Protein AF-A0A9E7FWQ5-F1 (afdb_monomer_lite)

InterPro domains:
  IPR011989 Armadillo-like helical [G3DSA:1.25.10.10] (9-94)
  IPR013535 PUL domain [PF08324] (10-90)

Secondary structure (DSSP, 8-state):
---S--TTHHHHHHHHHT-HHHHHHHHHHHHHHHH-TTS-HHHHHHHHHHHHHHHHHSS-HHHHHHTTHHHHHHHHHTSSSHHHHHHHHHHHHHHHTT-

Organism: NCBI:txid320322

Sequence (99 aa):
MESGNGTVFYAVLLIEAKDREGQAQVLSAALEIAEDGNQDVDG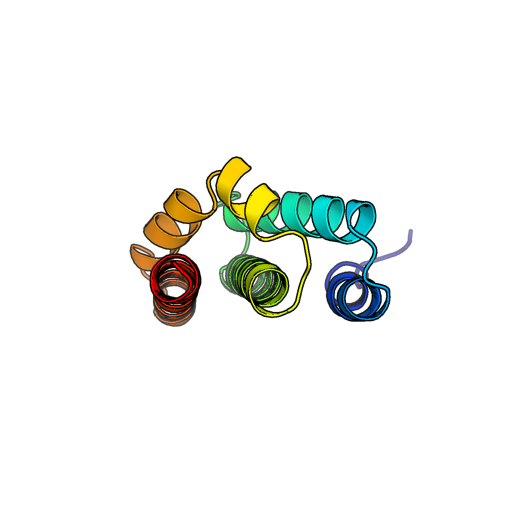RFRALVAVGTLMLKGVVKSIAIDFDVVNIAKDAKGSKESKVAEVGADIELVINNNC

Radius of gyration: 12.86 Å; chains: 1; bounding box: 29×40×31 Å

Structure (mmCIF, N/CA/C/O backbone):
data_AF-A0A9E7FWQ5-F1
#
_entry.id   AF-A0A9E7FWQ5-F1
#
loop_
_atom_site.group_PDB
_atom_site.id
_atom_site.type_symbol
_atom_site.label_atom_id
_atom_site.label_alt_id
_atom_site.label_comp_id
_atom_site.label_asym_id
_atom_site.label_entity_id
_atom_site.label_seq_id
_atom_site.pdbx_PDB_ins_code
_atom_site.Cartn_x
_atom_site.Cartn_y
_atom_site.Cartn_z
_atom_site.occupancy
_atom_site.B_iso_or_equiv
_atom_site.auth_seq_id
_atom_site.auth_comp_id
_atom_site.auth_asym_id
_atom_site.auth_atom_id
_atom_site.pdbx_PDB_model_num
ATOM 1 N N . MET A 1 1 ? 19.481 25.137 -1.905 1.00 45.00 1 MET A N 1
ATOM 2 C CA . MET A 1 1 ? 18.087 25.314 -1.455 1.00 45.00 1 MET A CA 1
ATOM 3 C C . MET A 1 1 ? 17.207 25.026 -2.655 1.00 45.00 1 MET A C 1
ATOM 5 O O . MET A 1 1 ? 17.026 25.912 -3.474 1.00 45.00 1 MET A O 1
ATOM 9 N N . GLU A 1 2 ? 16.733 23.792 -2.800 1.00 42.03 2 GLU A N 1
ATOM 10 C CA . GLU A 1 2 ? 15.635 23.475 -3.717 1.00 42.03 2 GLU A CA 1
ATOM 11 C C . GLU A 1 2 ? 14.514 22.902 -2.862 1.00 42.03 2 GLU A C 1
ATOM 13 O O . GLU A 1 2 ? 14.557 21.772 -2.381 1.00 42.03 2 GLU A O 1
ATOM 18 N N . SER A 1 3 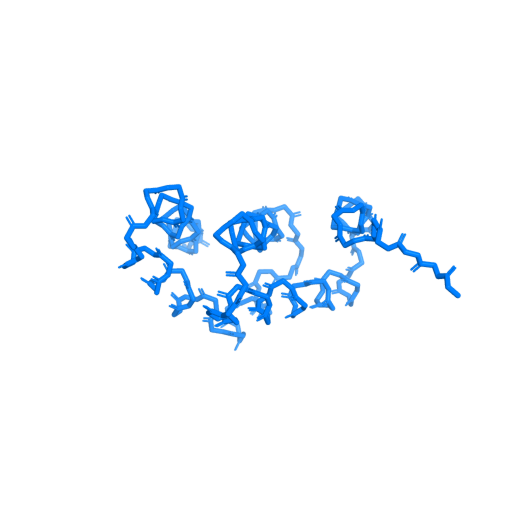? 13.588 23.799 -2.548 1.00 46.03 3 SER A N 1
ATOM 19 C CA . SER A 1 3 ? 12.428 23.545 -1.717 1.00 46.03 3 SER A CA 1
ATOM 20 C C . SER A 1 3 ? 11.405 22.737 -2.507 1.00 46.03 3 SER A C 1
ATOM 22 O O . SER A 1 3 ? 10.960 23.166 -3.566 1.00 46.03 3 SER A O 1
ATOM 24 N N . GLY A 1 4 ? 11.053 21.582 -1.942 1.00 51.25 4 GLY A N 1
ATOM 25 C CA . GLY A 1 4 ? 9.785 20.863 -2.058 1.00 51.25 4 GLY A CA 1
ATOM 26 C C . GLY A 1 4 ? 8.978 21.019 -3.345 1.00 51.25 4 GLY A C 1
ATOM 27 O O . GLY A 1 4 ? 8.276 22.009 -3.503 1.00 51.25 4 GLY A O 1
ATOM 28 N N . ASN A 1 5 ? 9.000 19.984 -4.194 1.00 40.97 5 ASN A N 1
ATOM 29 C CA . ASN A 1 5 ? 7.841 19.472 -4.959 1.00 40.97 5 ASN A CA 1
ATOM 30 C C . ASN A 1 5 ? 8.199 18.228 -5.815 1.00 40.97 5 ASN A C 1
ATOM 32 O O . ASN A 1 5 ? 7.649 18.020 -6.892 1.00 40.97 5 ASN A O 1
ATOM 36 N N . GLY A 1 6 ? 9.140 17.384 -5.372 1.00 44.94 6 GLY A N 1
ATOM 37 C CA . GLY A 1 6 ? 9.661 16.294 -6.208 1.00 44.94 6 GLY A CA 1
ATOM 38 C C . GLY A 1 6 ? 8.839 15.002 -6.199 1.00 44.94 6 GLY A C 1
ATOM 39 O O . GLY A 1 6 ? 8.721 14.343 -7.222 1.00 44.94 6 GLY A O 1
ATOM 40 N N . THR A 1 7 ? 8.249 14.608 -5.073 1.00 50.12 7 THR A N 1
ATOM 41 C CA . THR A 1 7 ? 8.000 13.175 -4.828 1.00 50.12 7 THR A CA 1
ATOM 42 C C . THR A 1 7 ? 6.847 12.562 -5.633 1.00 50.12 7 THR A C 1
ATOM 44 O O . THR A 1 7 ? 6.852 11.364 -5.887 1.00 50.12 7 THR A O 1
ATOM 47 N N . VAL A 1 8 ? 5.871 13.353 -6.096 1.00 49.25 8 VAL A N 1
ATOM 48 C CA . VAL A 1 8 ? 4.663 12.792 -6.745 1.00 49.25 8 VAL A CA 1
ATOM 49 C C . VAL A 1 8 ? 4.740 12.755 -8.272 1.00 49.25 8 VAL A C 1
ATOM 51 O O . VAL A 1 8 ? 4.074 11.930 -8.892 1.00 49.25 8 VAL A O 1
ATOM 54 N N . PHE A 1 9 ? 5.604 13.560 -8.897 1.00 46.50 9 PHE A N 1
ATOM 55 C CA . PHE A 1 9 ? 5.746 13.550 -10.360 1.00 46.50 9 PHE A CA 1
ATOM 56 C C . PHE A 1 9 ? 6.563 12.359 -10.889 1.00 46.50 9 PHE A C 1
ATOM 58 O O . PHE A 1 9 ? 6.385 11.954 -12.038 1.00 46.50 9 PHE A O 1
ATOM 65 N N . TYR A 1 10 ? 7.409 11.747 -10.055 1.00 50.12 10 TYR A N 1
ATOM 66 C CA . TYR A 1 10 ? 8.231 10.606 -10.474 1.00 50.12 10 TYR A CA 1
ATOM 67 C C . TYR A 1 10 ? 7.432 9.310 -10.643 1.00 50.12 10 TYR A C 1
ATOM 69 O O . TYR A 1 10 ? 7.708 8.555 -11.572 1.00 50.12 10 TYR A O 1
ATOM 77 N N . ALA A 1 11 ? 6.409 9.062 -9.818 1.00 49.28 11 ALA A N 1
ATOM 78 C CA . ALA A 1 11 ? 5.652 7.808 -9.880 1.00 49.28 11 ALA A CA 1
ATOM 79 C C . ALA A 1 11 ? 4.924 7.632 -11.227 1.00 49.28 11 ALA A C 1
ATOM 81 O O . ALA A 1 11 ? 4.970 6.557 -11.819 1.00 49.28 11 ALA A O 1
ATOM 82 N N . VAL A 1 12 ? 4.318 8.703 -11.754 1.00 53.16 12 VAL A N 1
ATOM 83 C CA . 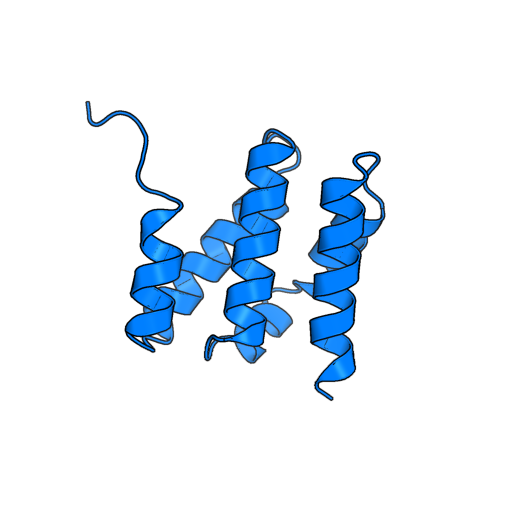VAL A 1 12 ? 3.633 8.693 -13.059 1.00 53.16 12 VAL A CA 1
ATOM 84 C C . VAL A 1 12 ? 4.610 8.502 -14.225 1.00 53.16 12 VAL A C 1
ATOM 86 O O . VAL A 1 12 ? 4.345 7.681 -15.100 1.00 53.16 12 VAL A O 1
ATOM 89 N N . LEU A 1 13 ? 5.755 9.196 -14.224 1.00 53.03 13 LEU A N 1
ATOM 90 C CA . LEU A 1 13 ? 6.766 9.075 -15.286 1.00 53.03 13 LEU A CA 1
ATOM 91 C C . LEU A 1 13 ? 7.393 7.672 -15.334 1.00 53.03 13 LEU A C 1
ATOM 93 O O . LEU A 1 13 ? 7.653 7.142 -16.412 1.00 53.03 13 LEU A O 1
ATOM 97 N N . LEU A 1 14 ? 7.609 7.050 -14.174 1.00 52.03 14 LEU A N 1
ATOM 98 C CA . LEU A 1 14 ? 8.215 5.720 -14.070 1.00 52.03 14 LEU A CA 1
ATOM 99 C C . LEU A 1 14 ? 7.245 4.579 -14.403 1.00 52.03 14 LEU A C 1
ATOM 101 O O . LEU A 1 14 ? 7.672 3.532 -14.899 1.00 52.03 14 LEU A O 1
ATOM 105 N N . ILE A 1 15 ? 5.940 4.773 -14.194 1.00 54.50 15 ILE A N 1
ATOM 106 C CA . ILE A 1 15 ? 4.915 3.847 -14.698 1.00 54.50 15 ILE A CA 1
ATOM 107 C C . ILE A 1 15 ? 4.933 3.824 -16.234 1.00 54.50 15 ILE A C 1
ATOM 109 O O . ILE A 1 15 ? 4.953 2.743 -16.823 1.00 54.50 15 ILE A O 1
ATOM 113 N N . GLU A 1 16 ? 5.020 4.994 -16.871 1.00 53.28 16 GLU A N 1
ATOM 114 C CA . GLU A 1 16 ? 5.092 5.131 -18.333 1.00 53.28 16 GLU A CA 1
ATOM 115 C C . GLU A 1 16 ? 6.399 4.560 -18.916 1.00 53.28 16 GLU A C 1
ATOM 117 O O . GLU A 1 16 ? 6.384 3.929 -19.972 1.00 53.28 16 GLU A O 1
ATOM 122 N N . ALA A 1 17 ? 7.528 4.706 -18.209 1.00 57.00 17 ALA A N 1
ATOM 123 C CA . ALA A 1 17 ? 8.832 4.205 -18.655 1.00 57.00 17 ALA A CA 1
ATOM 124 C C . ALA A 1 17 ? 8.991 2.671 -18.573 1.00 57.00 17 ALA A C 1
ATOM 126 O O . ALA A 1 17 ? 9.958 2.136 -19.111 1.00 57.00 17 ALA A O 1
ATOM 127 N N . LYS A 1 18 ? 8.072 1.955 -17.899 1.00 60.75 18 LYS A N 1
ATOM 128 C CA . LYS A 1 18 ? 8.173 0.508 -17.586 1.00 60.75 18 LYS A CA 1
ATOM 129 C C . LYS A 1 18 ? 9.514 0.083 -16.972 1.00 60.75 18 LYS A C 1
ATOM 131 O O . LYS A 1 18 ? 9.897 -1.085 -17.053 1.00 60.75 18 LYS A O 1
ATOM 136 N N . ASP A 1 19 ? 10.214 1.015 -16.341 1.00 74.38 19 ASP A N 1
ATOM 137 C CA . ASP A 1 19 ? 11.518 0.747 -15.763 1.00 74.38 19 ASP A CA 1
ATOM 138 C C . ASP A 1 19 ? 11.344 0.041 -14.416 1.00 74.38 19 ASP A C 1
ATOM 140 O O . ASP A 1 19 ? 10.822 0.610 -13.455 1.00 74.38 19 ASP A O 1
ATOM 144 N N . ARG A 1 20 ? 11.723 -1.239 -14.359 1.00 76.88 20 ARG A N 1
ATOM 145 C CA . ARG A 1 20 ? 11.514 -2.075 -13.170 1.00 76.88 20 ARG A CA 1
ATOM 146 C C . ARG A 1 20 ? 12.313 -1.563 -11.974 1.00 76.88 20 ARG A C 1
ATOM 148 O O . ARG A 1 20 ? 11.803 -1.591 -10.859 1.00 76.88 20 ARG A O 1
ATOM 155 N N . GLU A 1 21 ? 13.541 -1.109 -12.200 1.00 79.62 21 GLU A N 1
ATOM 156 C CA . GLU A 1 21 ? 14.443 -0.636 -11.147 1.00 79.62 21 GLU A CA 1
ATOM 157 C C . GLU A 1 21 ? 13.983 0.712 -10.585 1.00 79.62 21 GLU A C 1
ATOM 159 O O . GLU A 1 21 ? 13.928 0.894 -9.370 1.00 79.62 21 GLU A O 1
ATOM 164 N N . GLY A 1 22 ? 13.571 1.640 -11.446 1.00 79.94 22 GLY A N 1
ATOM 165 C CA . GLY A 1 22 ? 13.020 2.924 -11.036 1.00 79.94 22 GLY A CA 1
ATOM 166 C C . GLY A 1 22 ? 11.663 2.783 -10.343 1.00 79.94 22 GLY A C 1
ATOM 167 O O . GLY A 1 22 ? 11.427 3.426 -9.321 1.00 79.94 22 GLY A O 1
ATOM 168 N N . GLN A 1 23 ? 10.791 1.888 -10.821 1.00 79.44 23 GLN A N 1
ATOM 169 C CA . GLN A 1 23 ? 9.548 1.566 -10.113 1.00 79.44 23 GLN A CA 1
ATOM 170 C C . GLN A 1 23 ? 9.816 0.924 -8.748 1.00 79.44 23 GLN A C 1
ATOM 172 O O . GLN A 1 23 ? 9.099 1.236 -7.802 1.00 79.44 23 GLN A O 1
ATOM 177 N N . ALA A 1 24 ? 10.839 0.070 -8.619 1.00 82.81 24 ALA A N 1
ATOM 178 C CA . ALA A 1 24 ? 11.207 -0.540 -7.343 1.00 82.81 24 ALA A CA 1
ATOM 179 C C . ALA A 1 24 ? 11.733 0.507 -6.351 1.00 82.81 24 ALA A C 1
ATOM 181 O O . ALA A 1 24 ? 11.325 0.502 -5.196 1.00 82.81 24 ALA A O 1
ATOM 182 N N . GLN A 1 25 ? 12.557 1.454 -6.807 1.00 82.69 25 GLN A N 1
ATOM 183 C CA . GLN A 1 25 ? 13.028 2.562 -5.969 1.00 82.69 25 GLN A CA 1
ATOM 184 C C . GLN A 1 25 ? 11.881 3.452 -5.481 1.00 82.69 25 GLN A C 1
ATOM 186 O O . GLN A 1 25 ? 11.810 3.771 -4.296 1.00 82.69 25 GLN A O 1
ATOM 191 N N . VAL A 1 26 ? 10.956 3.827 -6.372 1.00 82.50 26 VAL A N 1
ATOM 192 C CA . VAL A 1 26 ? 9.775 4.617 -5.981 1.00 82.50 26 VAL A CA 1
ATOM 193 C C . VAL A 1 26 ? 8.883 3.835 -5.031 1.00 82.50 26 VAL A C 1
ATOM 195 O O . VAL A 1 26 ? 8.372 4.406 -4.074 1.00 82.50 26 VAL A O 1
ATOM 198 N N . LEU A 1 27 ? 8.702 2.540 -5.282 1.00 85.06 27 LEU A N 1
ATOM 199 C CA . LEU A 1 27 ? 7.932 1.658 -4.421 1.00 85.06 27 LEU A CA 1
ATOM 200 C C . LEU A 1 27 ? 8.528 1.610 -3.009 1.00 85.06 27 LEU A C 1
ATOM 202 O O . LEU A 1 27 ? 7.786 1.815 -2.056 1.00 85.06 27 LEU A O 1
ATOM 206 N N . SER A 1 28 ? 9.841 1.407 -2.869 1.00 83.81 28 SER A N 1
ATOM 207 C CA . SER A 1 28 ? 10.513 1.415 -1.563 1.00 83.81 28 SER A CA 1
ATOM 208 C C . SER A 1 28 ? 10.377 2.763 -0.857 1.00 83.81 28 SER A C 1
ATOM 210 O O . SER A 1 28 ? 10.036 2.793 0.319 1.00 83.81 28 SER A O 1
ATOM 212 N N . ALA A 1 29 ? 10.559 3.879 -1.570 1.00 84.19 29 ALA A N 1
ATOM 213 C CA . ALA A 1 29 ? 10.382 5.211 -0.990 1.00 84.19 29 ALA A CA 1
ATOM 214 C C . ALA A 1 29 ? 8.929 5.470 -0.551 1.00 84.19 29 ALA A C 1
ATOM 216 O O . ALA A 1 29 ? 8.683 6.063 0.495 1.00 84.19 29 ALA A O 1
ATOM 217 N N . ALA A 1 30 ? 7.947 5.018 -1.334 1.00 85.50 30 ALA A N 1
ATOM 218 C CA . ALA A 1 30 ? 6.539 5.140 -0.976 1.00 85.50 30 ALA A CA 1
ATOM 219 C C . ALA A 1 30 ? 6.171 4.237 0.211 1.00 85.50 30 ALA A C 1
ATOM 221 O O . ALA A 1 30 ? 5.418 4.661 1.080 1.00 85.5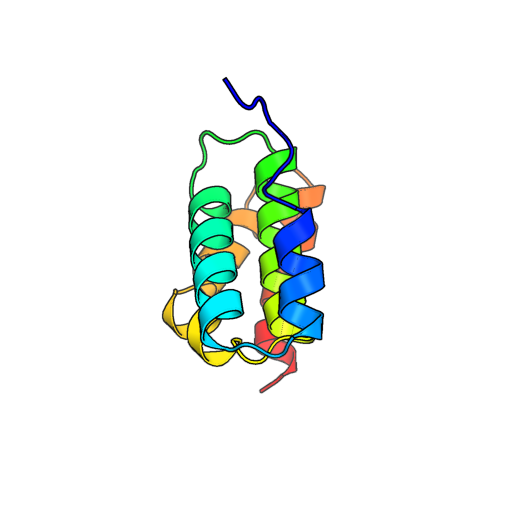0 30 ALA A O 1
ATOM 222 N N . LEU A 1 31 ? 6.713 3.021 0.285 1.00 84.44 31 LEU A N 1
ATOM 223 C CA . LEU A 1 31 ? 6.532 2.137 1.438 1.00 84.44 31 LEU A CA 1
ATOM 224 C C . LEU A 1 31 ? 7.129 2.752 2.704 1.00 84.44 31 LEU A C 1
ATOM 226 O O . LEU A 1 31 ? 6.436 2.802 3.709 1.00 84.44 31 LEU A O 1
ATOM 230 N N . GLU A 1 32 ? 8.342 3.304 2.636 1.00 84.88 32 GLU A N 1
ATOM 231 C CA . GLU A 1 32 ? 8.982 3.984 3.769 1.00 84.88 32 GLU A CA 1
ATOM 232 C C . GLU A 1 32 ? 8.111 5.134 4.301 1.00 84.88 32 GLU A C 1
ATOM 234 O O . G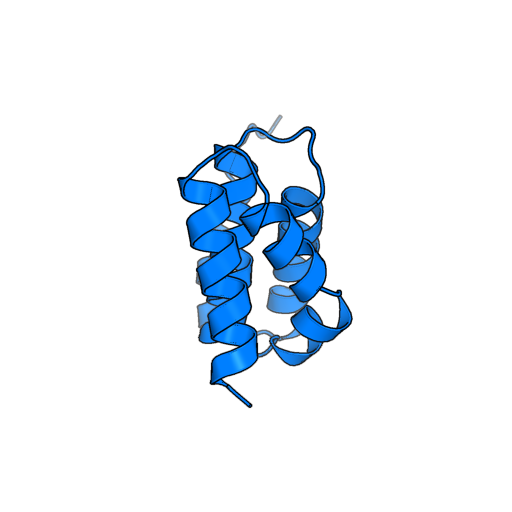LU A 1 32 ? 7.859 5.218 5.497 1.00 84.88 32 GLU A O 1
ATOM 239 N N . ILE A 1 33 ? 7.542 5.959 3.415 1.00 83.38 33 ILE A N 1
ATOM 240 C CA . ILE A 1 33 ? 6.607 7.036 3.793 1.00 83.38 33 ILE A CA 1
ATOM 241 C C . ILE A 1 33 ? 5.287 6.476 4.352 1.00 83.38 33 ILE A C 1
ATOM 243 O O . ILE A 1 33 ? 4.675 7.083 5.229 1.00 83.38 33 ILE A O 1
ATOM 247 N N . ALA A 1 34 ? 4.805 5.348 3.823 1.00 82.75 34 ALA A N 1
ATOM 248 C CA . ALA A 1 34 ? 3.560 4.726 4.266 1.00 82.75 34 ALA A CA 1
ATOM 249 C C . ALA A 1 34 ? 3.693 4.015 5.625 1.00 82.75 34 ALA A C 1
ATOM 251 O O . ALA A 1 34 ? 2.694 3.904 6.348 1.00 82.75 34 ALA A O 1
ATOM 252 N N . GLU A 1 35 ? 4.895 3.536 5.945 1.00 81.44 35 GLU A N 1
ATOM 253 C CA . GLU A 1 35 ? 5.272 2.916 7.216 1.00 81.44 35 GLU A CA 1
ATOM 254 C C . GLU A 1 35 ? 5.643 3.964 8.273 1.00 81.44 35 GLU A C 1
ATOM 256 O O . GLU A 1 35 ? 5.354 3.775 9.456 1.00 81.44 35 GLU A O 1
ATOM 261 N N . ASP A 1 36 ? 6.212 5.100 7.853 1.00 78.69 36 ASP A N 1
ATOM 262 C CA . ASP A 1 36 ? 6.531 6.222 8.732 1.00 78.69 36 ASP A CA 1
ATOM 263 C C . ASP A 1 36 ? 5.245 6.851 9.292 1.00 78.69 36 ASP A C 1
ATOM 265 O O . ASP A 1 36 ? 4.632 7.762 8.732 1.00 78.69 36 ASP A O 1
ATOM 269 N N . GLY A 1 37 ? 4.823 6.352 10.456 1.00 64.56 37 GLY A N 1
ATOM 270 C CA . GLY A 1 37 ? 3.646 6.828 11.186 1.00 64.56 37 GLY A CA 1
ATOM 271 C C . GLY A 1 37 ? 3.765 8.262 11.717 1.00 64.56 37 GLY A C 1
ATOM 272 O O . GLY A 1 37 ? 2.834 8.742 12.362 1.00 64.56 37 GLY A O 1
ATOM 273 N N . ASN A 1 38 ? 4.894 8.933 11.469 1.00 67.88 38 ASN A N 1
ATOM 274 C CA . ASN A 1 38 ? 5.127 10.333 11.801 1.00 67.88 38 ASN A CA 1
ATOM 275 C C . ASN A 1 38 ? 4.792 11.278 10.625 1.00 67.88 38 ASN A C 1
ATOM 277 O O . ASN A 1 38 ? 4.758 12.494 10.814 1.00 67.88 38 ASN A O 1
ATOM 281 N N . GLN A 1 39 ? 4.513 10.747 9.428 1.00 68.31 39 GLN A N 1
ATOM 282 C CA . GLN A 1 39 ? 4.003 11.519 8.295 1.00 68.31 39 GLN A CA 1
ATOM 283 C C . GLN A 1 39 ? 2.532 11.913 8.480 1.00 68.31 39 GLN A C 1
ATOM 285 O O . GLN A 1 39 ? 1.711 11.152 8.998 1.00 68.31 39 GLN A O 1
ATOM 290 N N . ASP A 1 40 ? 2.176 13.096 7.973 1.00 81.38 40 ASP A N 1
ATOM 291 C CA . ASP A 1 40 ? 0.786 13.524 7.851 1.00 81.38 40 ASP A CA 1
ATOM 292 C C . ASP A 1 40 ? -0.059 12.478 7.115 1.00 81.38 40 ASP A C 1
ATOM 294 O O . ASP A 1 40 ? 0.377 11.846 6.148 1.00 81.38 40 ASP A O 1
ATOM 298 N N . VAL A 1 41 ? -1.326 12.369 7.519 1.00 82.25 41 VAL A N 1
ATOM 299 C CA . VAL A 1 41 ? -2.298 11.438 6.927 1.00 82.25 41 VAL A CA 1
ATOM 300 C C . VAL A 1 41 ? -2.357 11.569 5.403 1.00 82.25 41 VAL A C 1
ATOM 302 O O . VAL A 1 41 ? -2.514 10.577 4.696 1.00 82.25 41 VAL A O 1
ATOM 305 N N . ASP A 1 42 ? -2.226 12.790 4.882 1.00 82.31 42 ASP A N 1
ATOM 306 C CA . ASP A 1 42 ? -2.221 13.052 3.442 1.00 82.31 42 ASP A CA 1
ATOM 307 C C . ASP A 1 42 ? -0.977 12.484 2.740 1.00 82.31 42 ASP A C 1
ATOM 309 O O . ASP A 1 42 ? -1.088 11.865 1.680 1.00 82.31 42 ASP A O 1
ATOM 313 N N . GLY A 1 43 ? 0.199 12.615 3.364 1.00 83.25 43 GLY A N 1
ATOM 314 C CA . GLY A 1 43 ? 1.445 12.026 2.874 1.00 83.25 43 GLY A CA 1
ATOM 315 C C . GLY A 1 43 ? 1.357 10.504 2.834 1.00 83.25 43 GLY A C 1
ATOM 316 O O . GLY A 1 43 ? 1.603 9.897 1.789 1.00 83.25 43 GLY A O 1
ATOM 317 N N . ARG A 1 44 ? 0.886 9.905 3.933 1.00 84.12 44 ARG A N 1
ATOM 318 C CA . ARG A 1 44 ? 0.659 8.460 4.045 1.00 84.12 44 ARG A CA 1
ATOM 319 C C . ARG A 1 44 ? -0.349 7.951 3.015 1.00 84.12 44 ARG A C 1
ATOM 321 O O . ARG A 1 44 ? -0.104 6.953 2.342 1.00 84.12 44 ARG A O 1
ATOM 328 N N . PHE A 1 45 ? -1.464 8.658 2.841 1.00 86.38 45 PHE A N 1
ATOM 329 C CA . PHE A 1 45 ? -2.479 8.328 1.841 1.00 86.38 45 PHE A CA 1
ATOM 330 C C . PHE A 1 45 ? -1.902 8.345 0.420 1.00 86.38 45 PHE A C 1
ATOM 332 O O . PHE A 1 45 ? -2.068 7.381 -0.324 1.00 86.38 45 PHE A O 1
ATOM 339 N N . ARG A 1 46 ? -1.177 9.405 0.041 1.00 83.81 46 ARG A N 1
ATOM 340 C CA . ARG A 1 46 ? -0.568 9.516 -1.297 1.00 83.81 46 ARG A CA 1
ATOM 341 C C . ARG A 1 46 ? 0.468 8.425 -1.544 1.00 83.81 46 ARG A C 1
ATOM 343 O O . ARG A 1 46 ? 0.534 7.901 -2.655 1.00 83.81 46 ARG A O 1
ATOM 350 N N . ALA A 1 47 ? 1.238 8.071 -0.520 1.00 86.94 47 ALA A N 1
ATOM 351 C CA . ALA A 1 47 ? 2.215 6.998 -0.589 1.00 86.94 47 ALA A CA 1
ATOM 352 C C . ALA A 1 47 ? 1.544 5.639 -0.841 1.00 86.94 47 ALA A C 1
ATOM 354 O O . ALA A 1 47 ? 1.881 4.955 -1.806 1.00 86.94 47 ALA A O 1
ATOM 355 N N . LEU A 1 48 ? 0.512 5.300 -0.066 1.00 87.31 48 LEU A N 1
ATOM 356 C CA . LEU A 1 48 ? -0.273 4.082 -0.265 1.00 87.31 48 LEU A CA 1
ATOM 357 C C . LEU A 1 48 ? -0.926 4.030 -1.657 1.00 87.31 48 LEU A C 1
ATOM 359 O O . LEU A 1 48 ? -0.835 3.017 -2.346 1.00 87.31 48 LEU A O 1
ATOM 363 N N . VAL A 1 49 ? -1.522 5.132 -2.124 1.00 87.75 49 VAL A N 1
ATOM 364 C CA . VAL A 1 49 ? -2.103 5.213 -3.477 1.00 87.75 49 VAL A CA 1
ATOM 365 C C . VAL A 1 49 ? -1.043 4.974 -4.555 1.00 87.75 49 VAL A C 1
ATOM 367 O O . VAL A 1 49 ? -1.310 4.270 -5.533 1.00 87.75 49 VAL A O 1
ATOM 370 N N . ALA A 1 50 ? 0.166 5.519 -4.390 1.00 84.75 50 ALA A N 1
ATOM 371 C CA . ALA A 1 50 ? 1.273 5.277 -5.312 1.00 84.75 50 ALA A CA 1
ATOM 372 C C . ALA A 1 50 ? 1.671 3.794 -5.331 1.00 84.75 50 ALA A C 1
ATOM 374 O O . ALA A 1 50 ? 1.810 3.220 -6.412 1.00 84.75 50 ALA A O 1
ATOM 375 N N . VAL A 1 51 ? 1.764 3.158 -4.159 1.00 86.06 51 VAL A N 1
ATOM 376 C CA . VAL A 1 51 ? 2.036 1.720 -4.026 1.00 86.06 51 VAL A CA 1
ATOM 377 C C . VAL A 1 51 ? 0.958 0.893 -4.732 1.00 86.06 51 VAL A C 1
ATOM 379 O O . VAL A 1 51 ? 1.280 0.099 -5.614 1.00 86.06 51 VAL A O 1
ATOM 382 N N . GLY A 1 52 ? -0.323 1.126 -4.434 1.00 86.00 52 GLY A N 1
ATOM 383 C CA . GLY A 1 52 ? -1.437 0.424 -5.078 1.00 86.00 52 GLY A CA 1
ATOM 384 C C . GLY A 1 52 ? -1.451 0.604 -6.598 1.00 86.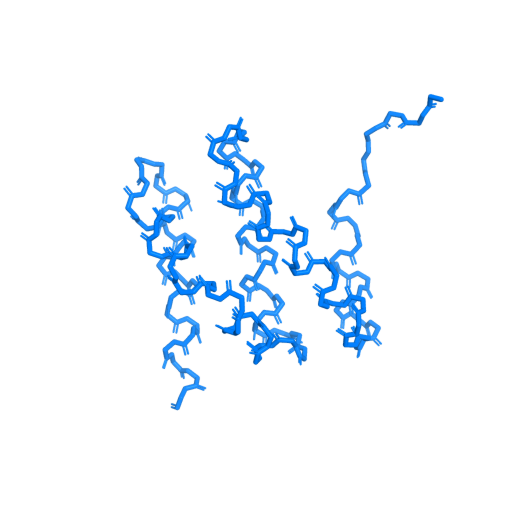00 52 GLY A C 1
ATOM 385 O O . GLY A 1 52 ? -1.651 -0.354 -7.345 1.00 86.00 52 GLY A O 1
ATOM 386 N N . THR A 1 53 ? -1.142 1.812 -7.076 1.00 83.69 53 THR A N 1
ATOM 387 C CA . THR A 1 53 ? -1.047 2.107 -8.513 1.00 83.69 53 THR A CA 1
ATOM 388 C C . THR A 1 53 ? 0.117 1.365 -9.170 1.00 83.69 53 THR A C 1
ATOM 390 O O . THR A 1 53 ? -0.054 0.802 -10.252 1.00 83.69 53 THR A O 1
ATOM 393 N N . LEU A 1 54 ? 1.285 1.312 -8.523 1.00 81.06 54 LEU A N 1
ATOM 394 C CA . LEU A 1 54 ? 2.443 0.545 -8.993 1.00 81.06 54 LEU A CA 1
ATOM 395 C C . LEU A 1 54 ? 2.173 -0.964 -8.989 1.00 81.06 54 LEU A C 1
ATOM 397 O O . LEU A 1 54 ? 2.676 -1.671 -9.857 1.00 81.06 54 LEU A O 1
ATOM 401 N N . MET A 1 55 ? 1.350 -1.466 -8.070 1.00 80.06 55 MET A N 1
ATOM 402 C CA . MET A 1 55 ? 0.943 -2.874 -8.063 1.00 80.06 55 MET A CA 1
ATOM 403 C C . MET A 1 55 ? -0.085 -3.208 -9.150 1.00 80.06 55 MET A C 1
ATOM 405 O O . MET A 1 55 ? -0.033 -4.304 -9.705 1.00 80.06 55 MET A O 1
ATOM 409 N N . LEU A 1 56 ? -0.995 -2.280 -9.466 1.00 79.62 56 LEU A N 1
ATOM 410 C CA . LEU A 1 56 ? -2.014 -2.440 -10.512 1.00 79.62 56 LEU A CA 1
ATOM 411 C C . LEU A 1 56 ? -1.452 -2.274 -11.928 1.00 79.62 56 LEU A C 1
ATOM 413 O O . LEU A 1 56 ? -1.800 -3.038 -12.825 1.00 79.62 56 LEU A O 1
ATOM 417 N N . LYS A 1 57 ? -0.636 -1.238 -12.147 1.00 76.88 57 LYS A N 1
ATOM 418 C CA . LYS A 1 57 ? -0.157 -0.829 -13.479 1.00 76.88 57 LYS A CA 1
ATOM 419 C C . LYS A 1 57 ? 1.336 -1.059 -13.705 1.00 76.88 57 LYS A C 1
ATOM 421 O O . LYS A 1 57 ? 1.779 -1.028 -14.851 1.00 76.88 57 LYS A O 1
ATOM 426 N N . GLY A 1 58 ? 2.113 -1.232 -12.641 1.00 74.62 58 GLY A N 1
ATOM 427 C CA . GLY A 1 58 ? 3.558 -1.420 -12.720 1.00 74.62 58 GLY A CA 1
ATOM 428 C C . GLY A 1 58 ? 3.975 -2.880 -12.892 1.00 74.62 58 GLY A C 1
ATOM 429 O O . GLY A 1 58 ? 3.173 -3.811 -12.863 1.00 74.62 58 GLY A O 1
ATOM 430 N N . VAL A 1 59 ? 5.281 -3.079 -13.062 1.00 79.69 59 VAL A N 1
ATOM 431 C CA . VAL A 1 59 ? 5.935 -4.394 -13.210 1.00 79.69 59 VAL A CA 1
ATOM 432 C C . VAL A 1 59 ? 6.598 -4.871 -11.908 1.00 79.69 59 VAL A C 1
ATOM 434 O O . VAL A 1 59 ? 7.325 -5.867 -11.887 1.00 79.69 59 VAL A O 1
ATOM 437 N N . VAL A 1 60 ? 6.348 -4.154 -10.810 1.00 81.25 60 VAL A N 1
ATOM 438 C CA . VAL A 1 60 ? 6.986 -4.348 -9.498 1.00 81.25 60 VAL A CA 1
ATOM 439 C C . VAL A 1 60 ? 6.067 -4.995 -8.465 1.00 81.25 60 VAL A C 1
ATOM 441 O O . VAL A 1 60 ? 6.398 -5.028 -7.287 1.00 81.25 60 VAL A O 1
ATOM 444 N N . LYS A 1 61 ? 4.939 -5.582 -8.886 1.00 82.25 61 LYS A N 1
ATOM 445 C CA . LYS A 1 61 ? 4.001 -6.276 -7.985 1.00 82.25 61 LYS A CA 1
ATOM 446 C C . LYS A 1 61 ? 4.693 -7.330 -7.112 1.00 82.25 61 LYS A C 1
ATOM 448 O O . LYS A 1 61 ? 4.485 -7.351 -5.906 1.00 82.25 61 LYS A O 1
ATOM 453 N N . SER A 1 62 ? 5.535 -8.180 -7.705 1.00 83.81 62 SER A N 1
ATOM 454 C CA . SER A 1 62 ? 6.284 -9.207 -6.963 1.00 83.81 62 SER A CA 1
ATOM 455 C C . SER A 1 62 ? 7.226 -8.603 -5.923 1.00 83.81 62 SER A C 1
ATOM 457 O O . SER A 1 62 ? 7.388 -9.171 -4.855 1.00 83.81 62 SER A O 1
ATOM 459 N N . ILE A 1 63 ? 7.808 -7.443 -6.232 1.00 85.12 63 ILE A N 1
ATOM 460 C CA . ILE A 1 63 ? 8.717 -6.719 -5.340 1.00 85.12 63 ILE A CA 1
ATOM 461 C C . ILE A 1 63 ? 7.923 -6.094 -4.186 1.00 85.12 63 ILE A C 1
ATOM 463 O O . ILE A 1 63 ? 8.341 -6.172 -3.044 1.00 85.12 63 ILE A O 1
ATOM 467 N N . ALA A 1 64 ? 6.740 -5.539 -4.457 1.00 84.50 64 ALA A N 1
ATOM 468 C CA . ALA A 1 64 ? 5.867 -5.007 -3.411 1.00 84.50 64 ALA A CA 1
ATOM 469 C C . ALA A 1 64 ? 5.429 -6.088 -2.419 1.00 84.50 64 ALA A C 1
ATOM 471 O O . ALA A 1 64 ? 5.412 -5.838 -1.218 1.00 84.50 64 ALA A O 1
ATOM 472 N N . ILE A 1 65 ? 5.124 -7.295 -2.907 1.00 83.69 65 ILE A N 1
ATOM 473 C CA . ILE A 1 65 ? 4.840 -8.443 -2.036 1.00 83.69 65 ILE A CA 1
ATOM 474 C C . ILE A 1 65 ? 6.076 -8.830 -1.209 1.00 83.69 65 ILE A C 1
ATOM 476 O O . ILE A 1 65 ? 5.924 -9.111 -0.025 1.00 83.69 65 ILE A O 1
ATOM 480 N N . ASP A 1 66 ? 7.276 -8.802 -1.797 1.00 86.75 66 ASP A N 1
ATOM 481 C CA . ASP A 1 66 ? 8.544 -9.083 -1.099 1.00 86.75 66 ASP A CA 1
ATOM 482 C C . ASP A 1 66 ? 8.845 -8.061 0.014 1.00 86.75 66 ASP A C 1
ATOM 484 O O . ASP A 1 66 ? 9.306 -8.429 1.089 1.00 86.75 66 ASP A O 1
ATOM 488 N N . PHE A 1 67 ? 8.483 -6.792 -0.198 1.00 82.94 67 PHE A N 1
ATOM 489 C CA . PHE A 1 67 ? 8.566 -5.728 0.810 1.00 82.94 67 PHE A CA 1
ATOM 490 C C . PHE A 1 67 ? 7.448 -5.753 1.865 1.00 82.94 67 PHE A C 1
ATOM 492 O O . PHE A 1 67 ? 7.325 -4.815 2.647 1.00 82.94 67 PHE A O 1
ATOM 499 N N . ASP A 1 68 ? 6.611 -6.789 1.891 1.00 84.69 68 ASP A N 1
ATOM 500 C CA . ASP A 1 68 ? 5.541 -6.933 2.879 1.00 84.69 68 ASP A CA 1
ATOM 501 C C . ASP A 1 68 ? 4.511 -5.778 2.860 1.00 84.69 68 ASP A C 1
ATOM 503 O O . ASP A 1 68 ? 3.934 -5.356 3.865 1.00 84.69 68 ASP A O 1
ATOM 507 N N . VAL A 1 69 ? 4.188 -5.293 1.655 1.00 85.94 69 VAL A N 1
ATOM 508 C CA . VAL A 1 69 ? 3.107 -4.313 1.437 1.00 85.94 69 VAL A CA 1
ATOM 509 C C . VAL A 1 69 ? 1.760 -4.766 2.022 1.00 85.94 69 VAL A C 1
ATOM 511 O O . VAL A 1 69 ? 0.895 -3.946 2.324 1.00 85.94 69 VAL A O 1
ATOM 514 N N . VAL A 1 70 ? 1.578 -6.078 2.203 1.00 86.12 70 VAL A N 1
ATOM 515 C CA . VAL A 1 70 ? 0.390 -6.677 2.818 1.00 86.12 70 VAL A CA 1
ATOM 516 C C . VAL A 1 70 ? 0.222 -6.203 4.261 1.00 86.12 70 VAL A C 1
ATOM 518 O O . VAL A 1 70 ? -0.889 -5.821 4.637 1.00 86.12 70 VAL A O 1
ATOM 521 N N . ASN A 1 71 ? 1.286 -6.194 5.072 1.00 88.31 71 ASN A N 1
ATOM 522 C CA . ASN A 1 71 ? 1.189 -5.685 6.439 1.00 88.31 71 ASN A CA 1
ATOM 523 C C . ASN A 1 71 ? 0.947 -4.176 6.461 1.00 88.31 71 ASN A C 1
ATOM 525 O O . ASN A 1 71 ? 0.128 -3.717 7.256 1.00 88.31 71 ASN A O 1
ATOM 529 N N . ILE A 1 72 ? 1.554 -3.415 5.547 1.00 86.94 72 ILE A N 1
ATOM 530 C CA . ILE A 1 72 ? 1.311 -1.967 5.451 1.00 86.94 72 ILE A CA 1
ATOM 531 C C . ILE A 1 72 ? -0.150 -1.677 5.081 1.00 86.94 72 ILE A C 1
ATOM 533 O O . ILE A 1 72 ? -0.781 -0.805 5.678 1.00 86.94 72 ILE A O 1
ATOM 537 N N . ALA A 1 73 ? -0.723 -2.431 4.141 1.00 88.44 73 ALA A N 1
ATOM 538 C CA . ALA A 1 73 ? -2.127 -2.312 3.758 1.00 88.44 73 ALA A CA 1
ATOM 539 C C . ALA A 1 73 ? -3.068 -2.644 4.927 1.00 88.44 73 ALA A C 1
ATOM 541 O O . ALA A 1 73 ? -4.046 -1.931 5.161 1.00 88.44 73 ALA A O 1
ATOM 542 N N . LYS A 1 74 ? -2.746 -3.683 5.708 1.00 88.62 74 LYS A N 1
ATOM 543 C CA . LYS A 1 74 ? -3.478 -4.039 6.931 1.00 88.62 74 LYS A CA 1
ATOM 544 C C . LYS A 1 74 ? -3.392 -2.967 8.011 1.00 88.62 74 LYS A C 1
ATOM 546 O O . LYS A 1 74 ? -4.410 -2.660 8.629 1.00 88.62 74 LYS A O 1
ATOM 551 N N . ASP A 1 75 ? -2.211 -2.399 8.232 1.00 88.31 75 ASP A N 1
ATOM 552 C CA . ASP A 1 75 ? -2.018 -1.318 9.198 1.00 88.31 75 ASP A CA 1
ATOM 553 C C . ASP A 1 75 ? -2.792 -0.064 8.772 1.00 88.31 75 ASP A C 1
ATOM 555 O O . ASP A 1 75 ? -3.554 0.506 9.552 1.00 88.31 75 ASP A O 1
ATOM 559 N N . ALA A 1 76 ? -2.702 0.294 7.487 1.00 87.31 76 ALA A N 1
ATOM 560 C CA . ALA A 1 76 ? -3.470 1.383 6.898 1.00 87.31 76 ALA A CA 1
ATOM 561 C C . ALA A 1 76 ? -4.983 1.166 7.058 1.00 87.31 76 ALA A C 1
ATOM 563 O O . ALA A 1 76 ? -5.687 2.076 7.490 1.00 87.31 76 ALA A O 1
ATOM 564 N N . LYS A 1 77 ? -5.476 -0.052 6.802 1.00 88.06 77 LYS A N 1
ATOM 565 C CA . LYS A 1 77 ? -6.875 -0.461 7.012 1.00 88.06 77 LYS A CA 1
ATOM 566 C C . LYS A 1 77 ? -7.328 -0.329 8.470 1.00 88.06 77 LYS A C 1
ATOM 568 O O . LYS A 1 77 ? -8.489 -0.021 8.723 1.00 88.06 77 LYS A O 1
ATOM 573 N N . GLY A 1 78 ? -6.424 -0.559 9.423 1.00 85.00 78 GLY A N 1
ATOM 574 C CA . GLY A 1 78 ? -6.658 -0.366 10.857 1.00 85.00 78 GLY A CA 1
ATOM 575 C C . GLY A 1 78 ? -6.562 1.091 11.324 1.00 85.00 78 GLY A C 1
ATOM 576 O O . GLY A 1 78 ? -6.805 1.371 12.501 1.00 85.00 78 GLY A O 1
ATOM 577 N N . SER A 1 79 ? -6.211 2.020 10.432 1.00 83.94 79 SER A N 1
ATOM 578 C CA . SER A 1 79 ? -6.051 3.432 10.765 1.00 83.94 79 SER A CA 1
ATOM 579 C C . SER A 1 79 ? -7.389 4.103 11.086 1.00 83.94 79 SER A C 1
ATOM 581 O O . SER A 1 79 ? -8.442 3.752 10.556 1.00 83.94 79 SER A O 1
ATOM 583 N N . LYS A 1 80 ? -7.345 5.125 11.948 1.00 84.06 80 LYS A N 1
ATOM 584 C CA . LYS A 1 80 ? -8.530 5.910 12.346 1.00 84.06 80 LYS A CA 1
ATOM 585 C C . LYS A 1 80 ? -9.067 6.797 11.219 1.00 84.06 80 LYS A C 1
ATOM 587 O O . LYS A 1 80 ? -10.200 7.261 11.289 1.00 84.06 80 LYS A O 1
ATOM 592 N N . GLU A 1 81 ? -8.248 7.039 10.204 1.00 86.69 81 GLU A N 1
ATOM 593 C CA . GLU A 1 81 ? -8.557 7.923 9.088 1.00 86.69 81 GLU A CA 1
ATOM 594 C C . GLU A 1 81 ? -9.244 7.141 7.969 1.00 86.69 81 GLU A C 1
ATOM 596 O O . GLU A 1 81 ? -8.592 6.338 7.300 1.00 86.69 81 GLU A O 1
ATOM 601 N N . SER A 1 82 ? -10.534 7.408 7.716 1.00 88.06 82 SER A N 1
ATOM 602 C CA . SER A 1 82 ? -11.328 6.675 6.711 1.00 88.06 82 SER A CA 1
ATOM 603 C C . SER A 1 82 ? -10.638 6.577 5.354 1.00 88.06 82 SER A C 1
ATOM 605 O O . SER A 1 82 ? -10.545 5.487 4.811 1.00 88.06 82 SER A O 1
ATOM 607 N N . LYS A 1 83 ? -10.058 7.671 4.849 1.00 87.94 83 LYS A N 1
ATOM 608 C CA . LYS A 1 83 ? -9.355 7.672 3.555 1.00 87.94 83 LYS A CA 1
ATOM 609 C C . LYS A 1 83 ? -8.162 6.710 3.505 1.00 87.94 83 LYS A C 1
ATOM 611 O O . LYS A 1 83 ? -7.948 6.052 2.494 1.00 87.94 83 LYS A O 1
ATOM 616 N N . VAL A 1 84 ? -7.383 6.621 4.586 1.00 88.00 84 VAL A N 1
ATOM 617 C CA . VAL A 1 84 ? -6.240 5.697 4.680 1.00 88.00 84 VAL A CA 1
ATOM 618 C C . VAL A 1 84 ? -6.743 4.267 4.836 1.00 88.00 84 VAL A C 1
ATOM 620 O O . VAL A 1 84 ? -6.204 3.365 4.200 1.00 88.00 84 VAL A O 1
ATOM 623 N N . ALA A 1 85 ? -7.806 4.075 5.619 1.00 90.75 85 ALA A N 1
ATOM 624 C CA . ALA A 1 85 ? -8.416 2.772 5.824 1.00 90.75 85 ALA A CA 1
ATOM 625 C C . ALA A 1 85 ? -9.027 2.192 4.538 1.00 90.75 85 ALA A C 1
ATOM 627 O O . ALA A 1 85 ? -8.824 1.015 4.238 1.00 90.75 85 ALA A O 1
ATOM 628 N N . GLU A 1 86 ? -9.719 3.024 3.757 1.00 90.00 86 GLU A N 1
ATOM 629 C CA . GLU A 1 86 ? -10.274 2.670 2.448 1.00 90.00 86 GLU A CA 1
ATOM 630 C C . GLU A 1 86 ? -9.164 2.285 1.471 1.00 90.00 86 GLU A C 1
ATOM 632 O O . GLU A 1 86 ? -9.194 1.194 0.911 1.00 90.00 86 GLU A O 1
ATOM 637 N N . VAL A 1 87 ? -8.126 3.119 1.341 1.00 89.38 87 VAL A N 1
ATOM 638 C CA . VAL A 1 87 ? -6.987 2.812 0.466 1.00 89.38 87 VAL A CA 1
ATOM 639 C C . VAL A 1 87 ? -6.242 1.550 0.904 1.00 89.38 87 VAL A C 1
ATOM 641 O O . VAL A 1 87 ? -5.856 0.751 0.054 1.00 89.38 87 VAL A O 1
ATOM 644 N N . GLY A 1 88 ? -6.059 1.330 2.207 1.00 89.75 88 GLY A N 1
ATOM 645 C CA . GLY A 1 88 ? -5.461 0.099 2.726 1.00 89.75 88 GLY A CA 1
ATOM 646 C C . GLY A 1 88 ? -6.273 -1.141 2.345 1.00 89.75 88 GLY A C 1
ATOM 647 O O . GLY A 1 88 ? -5.709 -2.140 1.898 1.00 89.75 88 GLY A O 1
ATOM 648 N N . ALA A 1 89 ? -7.602 -1.063 2.446 1.00 89.94 89 ALA A N 1
ATOM 649 C CA . ALA A 1 89 ? -8.492 -2.136 2.016 1.00 89.94 89 ALA A CA 1
ATOM 650 C C . ALA A 1 89 ? -8.445 -2.368 0.495 1.00 89.94 89 ALA A C 1
ATOM 652 O O . ALA A 1 89 ? -8.406 -3.520 0.069 1.00 89.94 89 ALA A O 1
ATOM 653 N N . ASP A 1 90 ? -8.398 -1.307 -0.314 1.00 89.62 90 ASP A N 1
ATOM 654 C CA . ASP A 1 90 ? -8.261 -1.394 -1.774 1.00 89.62 90 ASP A CA 1
ATOM 655 C C . ASP A 1 90 ? -6.945 -2.067 -2.184 1.00 89.62 90 ASP A C 1
ATOM 657 O O . ASP A 1 90 ? -6.940 -2.963 -3.027 1.00 89.62 90 ASP A O 1
ATOM 661 N N . ILE A 1 91 ? -5.826 -1.702 -1.553 1.00 87.50 91 ILE A N 1
ATOM 662 C CA . ILE A 1 91 ? -4.517 -2.318 -1.820 1.00 87.50 91 ILE A CA 1
ATOM 663 C C . ILE A 1 91 ? -4.531 -3.798 -1.429 1.00 87.50 91 ILE A C 1
ATOM 665 O O . ILE A 1 91 ? -4.113 -4.644 -2.220 1.00 87.50 91 ILE A O 1
ATOM 669 N N . GLU A 1 92 ? -5.051 -4.133 -0.244 1.00 87.81 92 GLU A N 1
ATOM 670 C CA . GLU A 1 92 ? -5.219 -5.525 0.195 1.00 87.81 92 GLU A CA 1
ATOM 671 C C . GLU A 1 92 ? -6.069 -6.321 -0.808 1.00 87.81 92 GLU A C 1
ATOM 673 O O . GLU A 1 92 ? -5.747 -7.461 -1.154 1.00 87.81 92 GLU A O 1
ATOM 678 N N . LEU A 1 93 ? -7.132 -5.710 -1.324 1.00 85.88 93 LEU A N 1
ATOM 679 C CA . LEU A 1 93 ? -8.019 -6.310 -2.309 1.00 85.88 93 LEU A CA 1
ATOM 680 C C . LEU A 1 93 ? -7.331 -6.487 -3.670 1.00 85.88 93 LEU A C 1
ATOM 682 O O . LEU A 1 93 ? -7.487 -7.540 -4.277 1.00 85.88 93 LEU A O 1
ATOM 686 N N . VAL A 1 94 ? -6.518 -5.532 -4.127 1.00 82.62 94 VAL A N 1
ATOM 687 C CA . VAL A 1 94 ? -5.690 -5.645 -5.346 1.00 82.62 94 VAL A CA 1
ATOM 688 C C . VAL A 1 94 ? -4.680 -6.788 -5.238 1.00 82.62 94 VAL A C 1
ATOM 690 O O . VAL A 1 94 ? -4.460 -7.518 -6.208 1.00 82.62 94 VAL A O 1
ATOM 693 N N . ILE A 1 95 ? -4.072 -6.965 -4.064 1.00 82.25 95 ILE A N 1
ATOM 694 C CA . ILE A 1 95 ? -3.124 -8.056 -3.819 1.00 82.25 95 ILE A CA 1
ATOM 695 C C . ILE A 1 95 ? -3.841 -9.408 -3.923 1.00 82.25 95 ILE A C 1
ATOM 697 O O . ILE A 1 95 ? -3.342 -10.302 -4.607 1.00 82.25 95 ILE A O 1
ATOM 701 N N . ASN A 1 96 ? -5.022 -9.531 -3.307 1.00 77.69 96 ASN A N 1
ATOM 702 C CA . ASN A 1 96 ? -5.799 -10.773 -3.258 1.00 77.69 96 ASN A CA 1
ATOM 703 C C . ASN A 1 96 ? -6.552 -11.108 -4.559 1.00 77.69 96 ASN A C 1
ATOM 705 O O . ASN A 1 96 ? -6.624 -12.276 -4.925 1.00 77.69 96 ASN A O 1
ATOM 709 N N . ASN A 1 97 ? -7.101 -10.120 -5.275 1.00 68.00 97 ASN A N 1
ATOM 710 C CA . ASN A 1 97 ? -7.910 -10.341 -6.489 1.00 68.00 97 ASN A CA 1
ATOM 711 C C . ASN A 1 97 ? -7.110 -10.802 -7.705 1.00 68.00 97 ASN A C 1
ATOM 713 O O . ASN A 1 97 ? -7.678 -11.113 -8.747 1.00 68.00 97 ASN A O 1
ATOM 717 N N . ASN A 1 98 ? -5.789 -10.785 -7.607 1.00 52.34 98 ASN A N 1
ATOM 718 C CA . ASN A 1 98 ? -4.917 -10.993 -8.745 1.00 52.34 98 ASN A CA 1
ATOM 719 C C . ASN A 1 98 ? -4.019 -12.229 -8.530 1.00 52.34 98 ASN A C 1
ATOM 721 O O . ASN A 1 98 ? -2.888 -12.245 -9.035 1.00 52.34 98 ASN A O 1
ATOM 725 N N . CYS A 1 99 ? -4.549 -13.193 -7.758 1.00 44.34 99 CYS A N 1
ATOM 726 C CA . CYS A 1 99 ? -4.123 -14.585 -7.587 1.00 44.34 99 CYS A CA 1
ATOM 727 C C . CYS A 1 99 ? -4.986 -15.513 -8.448 1.00 44.34 99 CYS A C 1
ATOM 729 O O . CYS A 1 99 ? -6.223 -15.326 -8.452 1.00 44.34 99 CYS A O 1
#

pLDDT: mean 76.62, std 14.43, range [40.97, 90.75]

Foldseek 3Di:
DDDDDPLQVQLVVCLVVLDQVSLLVNLVVLVVQLPPPVDDPVSNLSSLVSNLCCCVRHPCVVVCVVVVVLVSLVVLLVDPDPSSVVSSVSSNCSNVVVD